Protein AF-A0A8T5GMQ3-F1 (afdb_monomer_lite)

Radius of gyration: 21.71 Å; chains: 1; bounding box: 50×40×67 Å

Structure (mmCIF, N/CA/C/O backbone):
data_AF-A0A8T5GMQ3-F1
#
_entry.id   AF-A0A8T5GMQ3-F1
#
loop_
_atom_site.group_PDB
_atom_site.id
_atom_site.type_symbol
_atom_site.label_atom_id
_atom_site.label_alt_id
_atom_site.label_comp_id
_atom_site.label_asym_id
_atom_site.label_entity_id
_atom_site.label_seq_id
_atom_site.pdbx_PDB_ins_code
_atom_site.Cartn_x
_atom_site.Cartn_y
_atom_site.Cartn_z
_atom_site.occupancy
_atom_site.B_iso_or_equiv
_atom_site.auth_seq_id
_atom_site.auth_comp_id
_atom_site.auth_asym_id
_atom_site.auth_atom_id
_atom_site.pdbx_PDB_model_num
ATOM 1 N N . MET A 1 1 ? 8.649 11.354 -30.670 1.00 53.56 1 MET A N 1
ATOM 2 C CA . MET A 1 1 ? 8.926 10.602 -29.424 1.00 53.56 1 MET A CA 1
ATOM 3 C C . MET A 1 1 ? 7.665 9.964 -28.841 1.00 53.56 1 MET A C 1
ATOM 5 O O . MET A 1 1 ? 7.750 8.834 -28.391 1.00 53.56 1 MET A O 1
ATOM 9 N N . PHE A 1 2 ? 6.495 10.610 -28.928 1.00 58.25 2 PHE A N 1
ATOM 10 C CA . PHE A 1 2 ? 5.200 10.032 -28.534 1.00 58.25 2 PHE A CA 1
ATOM 11 C C . PHE A 1 2 ? 4.345 9.722 -29.776 1.00 58.25 2 PHE A C 1
ATOM 13 O O . PHE A 1 2 ? 3.448 10.482 -30.118 1.00 58.25 2 PHE A O 1
ATOM 20 N N . GLY A 1 3 ? 4.710 8.679 -30.530 1.00 55.62 3 GLY A N 1
ATOM 21 C CA . GLY A 1 3 ? 4.068 8.345 -31.817 1.00 55.62 3 GLY A CA 1
ATOM 22 C C . GLY A 1 3 ? 3.145 7.125 -31.786 1.00 55.62 3 GLY A C 1
ATOM 23 O O . GLY A 1 3 ? 2.394 6.911 -32.730 1.00 55.62 3 GLY A O 1
ATOM 24 N N . GLN A 1 4 ? 3.193 6.324 -30.719 1.00 68.06 4 GLN A N 1
ATOM 25 C CA . GLN A 1 4 ? 2.335 5.155 -30.533 1.00 68.06 4 GLN A CA 1
ATOM 26 C C . GLN A 1 4 ? 1.836 5.123 -29.089 1.00 68.06 4 GLN A C 1
ATOM 28 O O . GLN A 1 4 ? 2.609 5.349 -28.156 1.00 68.06 4 GLN A O 1
ATOM 33 N N . HIS A 1 5 ? 0.535 4.883 -28.915 1.00 64.88 5 HIS A N 1
ATOM 34 C CA . HIS A 1 5 ? -0.052 4.673 -27.599 1.00 64.88 5 HIS A CA 1
ATOM 35 C C . HIS A 1 5 ? 0.488 3.365 -27.021 1.00 64.88 5 HIS A C 1
ATOM 37 O O . HIS A 1 5 ? 0.417 2.320 -27.665 1.00 64.88 5 HIS A O 1
ATOM 43 N N . PHE A 1 6 ? 1.024 3.429 -25.807 1.00 66.56 6 PHE A N 1
ATOM 44 C CA . PHE A 1 6 ? 1.540 2.271 -25.095 1.00 66.56 6 PHE A CA 1
ATOM 45 C C . PHE A 1 6 ? 1.046 2.331 -23.655 1.00 66.56 6 PHE A C 1
ATOM 47 O O . PHE A 1 6 ? 1.389 3.251 -22.912 1.00 66.56 6 PHE A O 1
ATOM 54 N N . TYR A 1 7 ? 0.224 1.358 -23.274 1.00 74.06 7 TYR A N 1
ATOM 55 C CA . TYR A 1 7 ? -0.307 1.218 -21.926 1.00 74.06 7 TYR A CA 1
ATOM 56 C C . TYR A 1 7 ? -0.204 -0.245 -21.504 1.00 74.06 7 TYR A C 1
ATOM 58 O O . TYR A 1 7 ? -1.037 -1.073 -21.854 1.00 74.06 7 TYR A O 1
ATOM 66 N N . ASN A 1 8 ? 0.846 -0.553 -20.745 1.00 77.19 8 ASN A N 1
ATOM 67 C CA . ASN A 1 8 ? 1.118 -1.904 -20.249 1.00 77.19 8 ASN A CA 1
ATOM 68 C C . ASN A 1 8 ? 0.638 -2.134 -18.815 1.00 77.19 8 ASN A C 1
ATOM 70 O O . ASN A 1 8 ? 0.989 -3.139 -18.199 1.00 77.19 8 ASN A O 1
ATOM 74 N N . GLU A 1 9 ? -0.107 -1.182 -18.248 1.00 83.62 9 GLU A N 1
ATOM 75 C CA . GLU A 1 9 ? -0.588 -1.251 -16.866 1.00 83.62 9 GLU A CA 1
ATOM 76 C C . GLU A 1 9 ? 0.519 -1.423 -15.812 1.00 83.62 9 GLU A C 1
ATOM 78 O O . GLU A 1 9 ? 0.214 -1.756 -14.673 1.00 83.62 9 GLU A O 1
ATOM 83 N N . SER A 1 10 ? 1.795 -1.170 -16.130 1.00 84.38 10 SER A N 1
ATOM 84 C CA . SER A 1 10 ? 2.917 -1.449 -15.223 1.00 84.38 10 SER A CA 1
ATOM 85 C C . SER A 1 10 ? 2.744 -0.759 -13.868 1.00 84.38 10 SER A C 1
ATOM 87 O O . SER A 1 10 ? 2.819 -1.411 -12.831 1.00 84.38 10 SER A O 1
ATOM 89 N N . THR A 1 11 ? 2.406 0.534 -13.864 1.00 87.50 11 THR A N 1
ATOM 90 C CA . THR A 1 11 ? 2.130 1.290 -12.632 1.00 87.50 11 THR A CA 1
ATOM 91 C C . THR A 1 11 ? 0.920 0.733 -11.880 1.00 87.50 11 THR A C 1
ATOM 93 O O . THR A 1 11 ? 0.969 0.585 -10.664 1.00 87.50 11 THR A O 1
ATOM 96 N N . ARG A 1 12 ? -0.149 0.347 -12.593 1.00 89.44 12 ARG A N 1
ATOM 97 C CA . ARG A 1 12 ? -1.345 -0.275 -11.997 1.00 89.44 12 ARG A CA 1
ATOM 98 C C . ARG A 1 12 ? -1.006 -1.619 -11.344 1.00 89.44 12 ARG A C 1
ATOM 100 O O . ARG A 1 12 ? -1.495 -1.897 -10.254 1.00 89.44 12 ARG A O 1
ATOM 107 N N . ARG A 1 13 ? -0.152 -2.430 -11.974 1.00 90.62 13 ARG A N 1
ATOM 108 C CA . ARG A 1 13 ? 0.334 -3.702 -11.420 1.00 90.62 13 ARG A CA 1
ATOM 109 C C . ARG A 1 13 ? 1.161 -3.469 -10.158 1.00 90.62 13 ARG A C 1
ATOM 111 O O . ARG A 1 13 ? 0.921 -4.157 -9.177 1.00 90.62 13 ARG A O 1
ATOM 118 N N . TYR A 1 14 ? 2.045 -2.468 -10.127 1.00 91.06 14 TYR A N 1
ATOM 119 C CA . TYR A 1 14 ? 2.782 -2.116 -8.903 1.00 91.06 14 TYR A CA 1
ATOM 120 C C . TYR A 1 14 ? 1.862 -1.664 -7.764 1.00 91.06 14 TYR A C 1
ATOM 122 O O . TYR A 1 14 ? 2.039 -2.107 -6.633 1.00 91.06 14 TYR A O 1
ATOM 130 N N . VAL A 1 15 ? 0.845 -0.845 -8.057 1.00 92.88 15 VAL A N 1
ATOM 131 C CA . VAL A 1 15 ? -0.186 -0.460 -7.075 1.00 92.88 15 VAL A CA 1
ATOM 132 C C . VAL A 1 15 ? -0.917 -1.693 -6.536 1.00 92.88 15 VAL A C 1
ATOM 134 O O . VAL A 1 15 ? -1.127 -1.801 -5.331 1.00 92.88 15 VAL A O 1
ATOM 137 N N . ALA A 1 16 ? -1.278 -2.636 -7.411 1.00 92.31 16 ALA A N 1
ATOM 138 C CA . ALA A 1 16 ? -1.932 -3.876 -7.007 1.00 92.31 16 ALA A CA 1
ATOM 139 C C . ALA A 1 16 ? -1.019 -4.746 -6.131 1.00 92.31 16 ALA A C 1
ATOM 141 O O . ALA A 1 16 ? -1.453 -5.183 -5.072 1.00 92.31 16 ALA A O 1
ATOM 142 N N . VAL A 1 17 ? 0.247 -4.933 -6.521 1.00 92.56 17 VAL A N 1
ATOM 143 C CA . VAL A 1 17 ? 1.245 -5.678 -5.736 1.00 92.56 17 VAL A CA 1
ATOM 144 C C . VAL A 1 17 ? 1.396 -5.069 -4.349 1.00 92.56 17 VAL A C 1
ATOM 146 O O . VAL A 1 17 ? 1.285 -5.784 -3.357 1.00 92.56 17 VAL A O 1
ATOM 149 N N . PHE A 1 18 ? 1.593 -3.752 -4.263 1.00 93.44 18 PHE A N 1
ATOM 150 C CA . PHE A 1 18 ? 1.704 -3.076 -2.975 1.00 93.44 18 PHE A CA 1
ATOM 151 C C . PHE A 1 18 ? 0.451 -3.313 -2.126 1.00 93.44 18 PHE A C 1
ATOM 153 O O . PHE A 1 18 ? 0.562 -3.732 -0.981 1.00 93.44 18 PHE A O 1
ATOM 160 N N . GLY A 1 19 ? -0.744 -3.146 -2.703 1.00 92.81 19 GLY A N 1
ATOM 161 C CA . GLY A 1 19 ? -2.004 -3.425 -2.013 1.00 92.81 19 GLY A CA 1
ATOM 162 C C . GLY A 1 19 ? -2.117 -4.868 -1.509 1.00 92.81 19 GLY A C 1
ATOM 163 O O . GLY A 1 19 ? -2.570 -5.080 -0.389 1.00 92.81 19 GLY A O 1
ATOM 164 N N . THR A 1 20 ? -1.663 -5.853 -2.292 1.00 92.06 20 THR A N 1
ATOM 165 C CA . THR A 1 20 ? -1.684 -7.268 -1.886 1.00 92.06 20 THR A CA 1
ATOM 166 C C . THR A 1 20 ? -0.730 -7.587 -0.738 1.00 92.06 20 THR A C 1
ATOM 168 O O . THR A 1 20 ? -1.039 -8.474 0.048 1.00 92.06 20 THR A O 1
ATOM 171 N N . LEU A 1 21 ? 0.384 -6.858 -0.590 1.00 91.25 21 LEU A N 1
ATOM 172 C CA . LEU A 1 21 ? 1.325 -7.075 0.519 1.00 91.25 21 LEU A CA 1
ATOM 173 C C . LEU A 1 21 ? 0.733 -6.720 1.882 1.00 91.25 21 LEU A C 1
ATOM 175 O O . LEU A 1 21 ? 1.115 -7.311 2.886 1.00 91.25 21 LEU A O 1
ATOM 179 N N . PHE A 1 22 ? -0.196 -5.768 1.909 1.00 92.25 22 PHE A N 1
ATOM 180 C CA . PHE A 1 22 ? -0.885 -5.330 3.123 1.00 92.25 22 PHE A CA 1
ATOM 181 C C . PHE A 1 22 ? -2.344 -5.801 3.155 1.00 92.25 22 PHE A C 1
ATOM 183 O O . PHE A 1 22 ? -3.152 -5.273 3.921 1.00 92.25 22 PHE A O 1
ATOM 190 N N . ASN A 1 23 ? -2.702 -6.767 2.304 1.00 89.00 23 ASN A N 1
ATOM 191 C CA . ASN A 1 23 ? -4.014 -7.392 2.347 1.00 89.00 23 ASN A CA 1
ATOM 192 C C . ASN A 1 23 ? -4.106 -8.380 3.523 1.00 89.00 23 ASN A C 1
ATOM 194 O O . ASN A 1 23 ? -3.095 -8.824 4.059 1.00 89.00 23 ASN A O 1
ATOM 198 N N . ASP A 1 24 ? -5.333 -8.721 3.918 1.00 89.62 24 ASP A N 1
ATOM 199 C CA . ASP A 1 24 ? -5.639 -9.757 4.917 1.00 89.62 24 ASP A CA 1
ATOM 200 C C . ASP A 1 24 ? -5.129 -9.495 6.345 1.00 89.62 24 ASP A C 1
ATOM 202 O O . ASP A 1 24 ? -5.157 -10.387 7.193 1.00 89.62 24 ASP A O 1
ATOM 206 N N . ILE A 1 25 ? -4.758 -8.252 6.663 1.00 92.69 25 ILE A N 1
ATOM 207 C CA . ILE A 1 25 ? -4.489 -7.841 8.044 1.00 92.69 25 ILE A CA 1
ATOM 208 C C . ILE A 1 25 ? -5.800 -7.857 8.837 1.00 92.69 25 ILE A C 1
ATOM 210 O O . ILE A 1 25 ? -6.796 -7.244 8.442 1.00 92.69 25 ILE A O 1
ATOM 214 N N . GLN A 1 26 ? -5.796 -8.539 9.982 1.00 92.81 26 GLN A N 1
ATOM 215 C CA . GLN A 1 26 ? -6.959 -8.679 10.859 1.00 92.81 26 GLN A CA 1
ATOM 216 C C . GLN A 1 26 ? -6.657 -8.125 12.250 1.00 92.81 26 GLN A C 1
ATOM 218 O O . GLN A 1 26 ? -5.540 -8.219 12.755 1.00 92.81 26 GLN A O 1
ATOM 223 N N . VAL A 1 27 ? -7.675 -7.552 12.887 1.00 92.31 27 VAL A N 1
ATOM 224 C CA . VAL A 1 27 ? -7.607 -7.062 14.264 1.00 92.31 27 VAL A CA 1
ATOM 225 C C . VAL A 1 27 ? -8.653 -7.796 15.094 1.00 92.31 27 VAL A C 1
ATOM 227 O O . VAL A 1 27 ? -9.850 -7.730 14.806 1.00 92.31 27 VAL A O 1
ATOM 230 N N . GLY A 1 28 ? -8.178 -8.510 16.115 1.00 90.69 28 GLY A N 1
ATOM 231 C CA . GLY A 1 28 ? -9.000 -9.143 17.142 1.00 90.69 28 GLY A CA 1
ATOM 232 C C . GLY A 1 28 ? -9.151 -8.235 18.364 1.00 90.69 28 GLY A C 1
ATOM 233 O O . GLY A 1 28 ? -8.177 -7.633 18.832 1.00 90.69 28 GLY A O 1
ATOM 234 N N . ARG A 1 29 ? -10.368 -8.138 18.894 1.00 87.06 29 ARG A N 1
ATOM 235 C CA . ARG A 1 29 ? -10.685 -7.491 20.170 1.00 87.06 29 ARG A CA 1
ATOM 236 C C . ARG A 1 29 ? -11.116 -8.555 21.165 1.00 87.06 29 ARG A C 1
ATOM 238 O O . ARG A 1 29 ? -12.047 -9.311 20.886 1.00 87.06 29 ARG A O 1
ATOM 245 N N . SER A 1 30 ? -10.452 -8.573 22.312 1.00 88.19 30 SER A N 1
ATOM 246 C CA . SER A 1 30 ? -10.737 -9.504 23.400 1.00 88.19 30 SER A CA 1
ATOM 247 C C . SER A 1 30 ? -11.345 -8.775 24.592 1.00 88.19 30 SER A C 1
ATOM 249 O O . SER A 1 30 ? -11.152 -7.569 24.750 1.00 88.19 30 SER A O 1
ATOM 251 N N . ASP A 1 31 ? -12.095 -9.500 25.415 1.00 84.38 31 ASP A N 1
ATOM 252 C CA . ASP A 1 31 ? -12.549 -9.002 26.711 1.00 84.38 31 ASP A CA 1
ATOM 253 C C . ASP A 1 31 ? -11.420 -9.021 27.757 1.00 84.38 31 ASP A C 1
ATOM 255 O O . ASP A 1 31 ? -10.309 -9.502 27.518 1.00 84.38 31 ASP A O 1
ATOM 259 N N . ASN A 1 32 ? -11.720 -8.528 28.961 1.00 82.44 32 ASN A N 1
ATOM 260 C CA . ASN A 1 32 ? -10.785 -8.559 30.089 1.00 82.44 32 ASN A CA 1
ATOM 261 C C . ASN A 1 32 ? -10.445 -9.984 30.572 1.00 82.44 32 ASN A C 1
ATOM 263 O O . ASN A 1 32 ? -9.516 -10.143 31.361 1.00 82.44 32 ASN A O 1
ATOM 267 N N . ALA A 1 33 ? -11.187 -11.007 30.135 1.00 84.44 33 ALA A N 1
ATOM 268 C CA . ALA A 1 33 ? -10.913 -12.415 30.415 1.00 84.44 33 ALA A CA 1
ATOM 269 C C . ALA A 1 33 ? -10.064 -13.081 29.310 1.00 84.44 33 ALA A C 1
ATOM 271 O O . ALA A 1 33 ? -9.750 -14.267 29.411 1.00 84.44 33 ALA A O 1
ATOM 272 N N . GLY A 1 34 ? -9.663 -12.330 28.276 1.00 79.88 34 GLY A N 1
ATOM 273 C CA . GLY A 1 34 ? -8.843 -12.807 27.163 1.00 79.88 34 GLY A CA 1
ATOM 274 C C . GLY A 1 34 ? -9.622 -13.539 26.066 1.00 79.88 34 GLY A C 1
ATOM 275 O O . GLY A 1 34 ? -9.003 -14.075 25.147 1.00 79.88 34 GLY A O 1
ATOM 276 N N . VAL A 1 35 ? -10.956 -13.555 26.119 1.00 88.25 35 VAL A N 1
ATOM 277 C CA . VAL A 1 35 ? -11.808 -14.193 25.109 1.00 88.25 35 VAL A CA 1
ATOM 278 C C . VAL A 1 35 ? -12.019 -13.237 23.938 1.00 88.25 35 VAL A C 1
ATOM 280 O O . VAL A 1 35 ? -12.415 -12.089 24.128 1.00 88.25 35 VAL A O 1
ATOM 283 N N . GLU A 1 36 ? -11.757 -13.698 22.713 1.00 85.12 36 GLU A N 1
ATOM 284 C CA . GLU A 1 36 ? -11.940 -12.903 21.494 1.00 85.12 36 GLU A CA 1
ATOM 285 C C . GLU A 1 36 ? -13.437 -12.667 21.221 1.00 85.12 36 GLU A C 1
ATOM 287 O O . GLU A 1 36 ? -14.183 -13.598 20.924 1.00 85.12 36 GLU A O 1
ATOM 292 N N . ILE A 1 37 ? -13.879 -11.411 21.318 1.00 85.31 37 ILE A N 1
ATOM 293 C CA . ILE A 1 37 ? -15.275 -11.004 21.095 1.00 85.31 37 ILE A CA 1
ATOM 294 C C . ILE A 1 37 ? -15.517 -10.689 19.619 1.00 85.31 37 ILE A C 1
ATOM 296 O O . ILE A 1 37 ? -16.600 -10.925 19.083 1.00 85.31 37 ILE A O 1
ATOM 300 N N . GLN A 1 38 ? -14.526 -10.091 18.958 1.00 85.19 38 GLN A N 1
ATOM 301 C CA . GLN A 1 38 ? -14.695 -9.566 17.612 1.00 85.19 38 GLN A CA 1
ATOM 302 C C . GLN A 1 38 ? -13.397 -9.657 16.825 1.00 85.19 38 GLN A C 1
ATOM 304 O O . GLN A 1 38 ? -12.373 -9.134 17.253 1.00 85.19 38 GLN A O 1
ATOM 309 N N . ARG A 1 39 ? -13.482 -10.218 15.620 1.00 90.19 39 ARG A N 1
ATOM 310 C CA . ARG A 1 39 ? -12.421 -10.176 14.619 1.00 90.19 39 ARG A CA 1
ATOM 311 C C . ARG A 1 39 ? -12.880 -9.363 13.424 1.00 90.19 39 ARG A C 1
ATOM 313 O O . ARG A 1 39 ? -13.987 -9.570 12.929 1.00 90.19 39 ARG A O 1
ATOM 320 N N . MET A 1 40 ? -12.043 -8.449 12.955 1.00 90.50 40 MET A N 1
ATOM 321 C CA . MET A 1 40 ? -12.333 -7.653 11.765 1.00 90.50 40 MET A CA 1
ATOM 322 C C . MET A 1 40 ? -11.129 -7.583 10.835 1.00 90.50 40 MET A C 1
ATOM 324 O O . MET A 1 40 ? -10.008 -7.349 11.2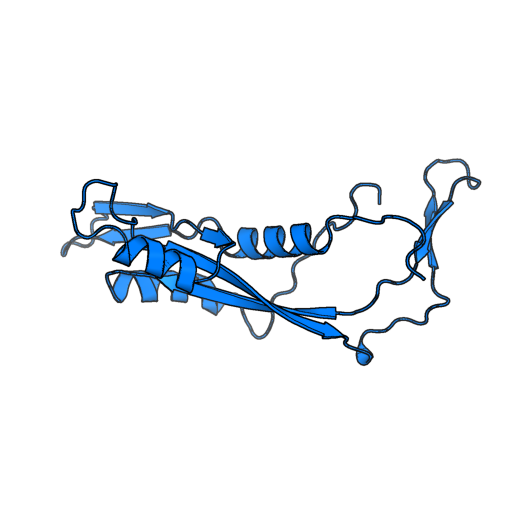80 1.00 90.50 40 MET A O 1
ATOM 328 N N . THR A 1 41 ? -11.369 -7.761 9.537 1.00 92.62 41 THR A N 1
ATOM 329 C CA . THR A 1 41 ? -10.363 -7.521 8.498 1.00 92.62 41 THR A CA 1
ATOM 330 C C . THR A 1 41 ? -10.256 -6.026 8.240 1.00 92.62 41 THR A C 1
ATOM 332 O O . THR A 1 41 ? -11.270 -5.346 8.075 1.00 92.62 41 THR A O 1
ATOM 335 N N . VAL A 1 42 ? -9.031 -5.513 8.200 1.00 93.38 42 VAL A N 1
ATOM 336 C CA . VAL A 1 42 ? -8.753 -4.099 7.964 1.00 93.38 42 VAL A CA 1
ATOM 337 C C . VAL A 1 42 ? -8.827 -3.823 6.459 1.00 93.38 42 VAL A C 1
ATOM 339 O O . VAL A 1 42 ? -7.978 -4.307 5.712 1.00 93.38 42 VAL A O 1
ATOM 342 N N . PRO A 1 43 ? -9.809 -3.045 5.971 1.00 92.62 43 PRO A N 1
ATOM 343 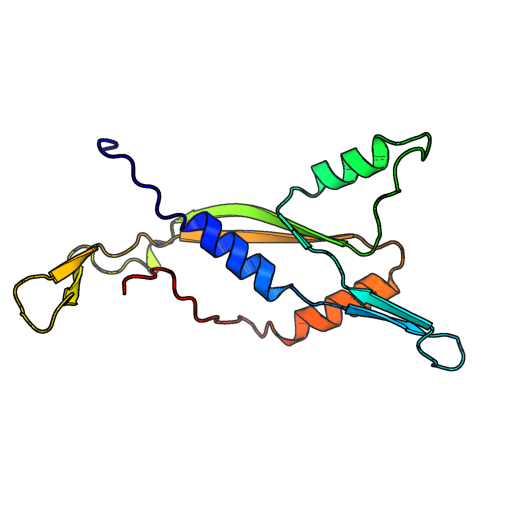C CA . PRO A 1 43 ? -9.892 -2.723 4.554 1.00 92.62 43 PRO A CA 1
ATOM 344 C C . PRO A 1 43 ? -8.732 -1.814 4.138 1.00 92.62 43 PRO A C 1
ATOM 346 O O . PRO A 1 43 ? -8.422 -0.842 4.834 1.00 92.62 43 PRO A O 1
ATOM 349 N N . ILE A 1 44 ? -8.157 -2.076 2.964 1.00 92.62 44 ILE A N 1
ATOM 350 C CA . ILE A 1 44 ? -7.120 -1.252 2.336 1.00 92.62 44 ILE A CA 1
ATOM 351 C C . ILE A 1 44 ? -7.600 -0.713 0.984 1.00 92.62 44 ILE A C 1
ATOM 353 O O . ILE A 1 44 ? -8.213 -1.435 0.204 1.00 92.62 44 ILE A O 1
ATOM 357 N N . ASN A 1 45 ? -7.354 0.570 0.702 1.00 91.88 45 ASN A N 1
ATOM 358 C CA . ASN A 1 45 ? -7.747 1.200 -0.563 1.00 91.88 45 ASN A CA 1
ATOM 359 C C . ASN A 1 45 ? -6.643 2.097 -1.131 1.00 91.88 45 ASN A C 1
ATOM 361 O O . ASN A 1 45 ? -5.955 2.785 -0.381 1.00 91.88 45 ASN A O 1
ATOM 365 N N . TYR A 1 46 ? -6.548 2.166 -2.460 1.00 93.81 46 TYR A N 1
ATOM 366 C CA . TYR A 1 46 ? -5.707 3.155 -3.133 1.00 93.81 46 TYR A CA 1
ATOM 367 C C . TYR A 1 46 ? -6.420 4.514 -3.175 1.00 93.81 46 TYR A C 1
ATOM 369 O O . TYR A 1 46 ? -7.362 4.708 -3.951 1.00 93.81 46 TYR A O 1
ATOM 377 N N . ALA A 1 47 ? -6.025 5.435 -2.299 1.00 91.25 47 ALA A N 1
ATOM 378 C CA . ALA A 1 47 ? -6.574 6.785 -2.224 1.00 91.25 47 ALA A CA 1
ATOM 379 C C . ALA A 1 47 ? -5.702 7.694 -1.344 1.00 91.25 47 ALA A C 1
ATOM 381 O O . ALA A 1 47 ? -5.173 7.216 -0.338 1.00 91.25 47 ALA A O 1
ATOM 382 N N . PRO A 1 48 ? -5.658 9.008 -1.637 1.00 90.12 48 PRO A N 1
ATOM 383 C CA . PRO A 1 48 ? -5.066 9.979 -0.730 1.00 90.12 48 PRO A CA 1
ATOM 384 C C . PRO A 1 48 ? -5.795 10.000 0.608 1.00 90.12 48 PRO A C 1
ATOM 386 O O . PRO A 1 48 ? -7.034 9.985 0.657 1.00 90.12 48 PRO A O 1
ATOM 389 N N . MET A 1 49 ? -5.034 10.129 1.695 1.00 84.44 49 MET A N 1
ATOM 390 C CA . MET A 1 49 ? -5.593 10.219 3.048 1.00 84.44 49 MET A CA 1
ATOM 391 C C . MET A 1 49 ? -6.559 11.408 3.177 1.00 84.44 49 MET A C 1
ATOM 393 O O . MET A 1 49 ? -7.640 11.267 3.746 1.00 84.44 49 MET A O 1
ATOM 397 N N . GLN A 1 50 ? -6.249 12.545 2.547 1.00 85.44 50 GLN A N 1
ATOM 398 C CA . GLN A 1 50 ? -7.108 13.739 2.534 1.00 85.44 50 GLN A CA 1
ATOM 399 C C . GLN A 1 50 ? -8.522 13.455 2.003 1.00 85.44 50 GLN A C 1
ATOM 401 O O . GLN A 1 50 ? -9.505 13.966 2.534 1.00 85.44 50 GLN A O 1
ATOM 406 N N . LYS A 1 51 ? -8.657 12.584 0.996 1.00 84.44 51 LYS A N 1
ATOM 407 C CA . LYS A 1 51 ? -9.965 12.202 0.441 1.00 84.44 51 LYS A CA 1
ATOM 408 C C . LYS A 1 51 ? -10.771 11.335 1.408 1.00 84.44 51 LYS A C 1
ATOM 410 O O . LYS A 1 51 ? -11.999 11.346 1.354 1.00 84.44 51 LYS A O 1
ATOM 415 N N . LEU A 1 52 ? -10.104 10.572 2.272 1.00 77.25 52 LEU A N 1
ATOM 416 C CA . LEU A 1 52 ? -10.762 9.822 3.342 1.00 77.25 52 LEU A CA 1
ATOM 417 C C . LEU A 1 52 ? -11.203 10.742 4.480 1.00 77.25 52 LEU A C 1
ATOM 419 O O . LEU A 1 52 ? -12.327 10.584 4.947 1.00 77.25 52 LEU A O 1
ATOM 423 N N . LEU A 1 53 ? -10.382 11.724 4.861 1.00 80.31 53 LEU A N 1
ATOM 424 C CA . LEU A 1 53 ? -10.749 12.726 5.870 1.00 80.31 53 LEU A CA 1
ATOM 425 C C . LEU A 1 53 ? -11.934 13.572 5.406 1.00 80.31 53 LEU A C 1
ATOM 427 O O . LEU A 1 53 ? -12.912 13.689 6.131 1.00 80.31 53 LEU A O 1
ATOM 431 N N . ALA A 1 54 ? -11.922 14.050 4.161 1.00 83.44 54 ALA A N 1
ATOM 432 C CA . ALA A 1 54 ? -13.035 14.823 3.611 1.00 83.44 54 ALA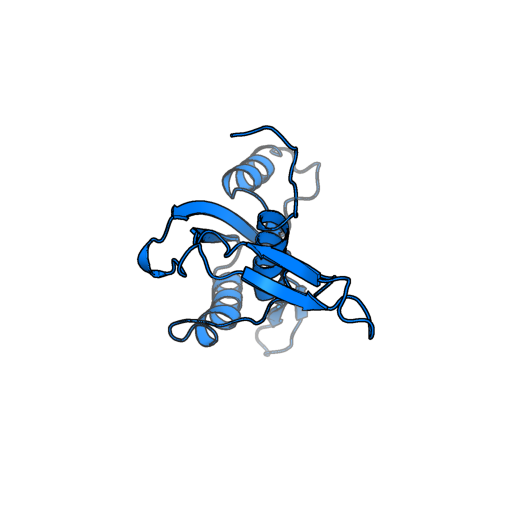 A CA 1
ATOM 433 C C . ALA A 1 54 ? -14.364 14.040 3.611 1.00 83.44 54 ALA A C 1
ATOM 435 O O . ALA A 1 54 ? -15.436 14.621 3.753 1.00 83.44 54 ALA A O 1
ATOM 436 N N . ARG A 1 55 ? -14.316 12.706 3.474 1.00 77.00 55 ARG A N 1
ATOM 437 C CA . ARG A 1 55 ? -15.506 11.848 3.607 1.00 77.00 55 ARG A CA 1
ATOM 438 C C . ARG A 1 55 ? -15.964 11.686 5.054 1.00 77.00 55 ARG A C 1
ATOM 440 O O . ARG A 1 55 ? -17.144 11.434 5.259 1.00 77.00 55 ARG A O 1
ATOM 447 N N . LEU A 1 56 ? -15.049 11.779 6.018 1.00 73.69 56 LEU A N 1
ATOM 448 C CA . LEU A 1 56 ? -15.368 11.743 7.444 1.00 73.69 56 LEU A CA 1
ATOM 449 C C . LEU A 1 56 ? -16.009 13.060 7.892 1.00 73.69 56 LEU A C 1
ATOM 451 O O . LEU A 1 56 ? -16.998 13.044 8.609 1.00 73.69 56 LEU A O 1
ATOM 455 N N . GLU A 1 57 ? -15.456 14.185 7.443 1.00 76.94 57 GLU A N 1
ATOM 456 C CA . GLU A 1 57 ? -15.914 15.534 7.796 1.00 76.94 57 GLU A CA 1
ATOM 457 C C . GLU A 1 57 ? -17.191 15.946 7.051 1.00 76.94 57 GLU A C 1
ATOM 459 O O . GLU A 1 57 ? -17.996 16.715 7.569 1.00 76.94 57 GLU A O 1
ATOM 464 N N . GLY A 1 58 ? -17.398 15.430 5.836 1.00 70.38 58 GLY A N 1
ATOM 465 C CA . GLY A 1 58 ? -18.531 15.777 4.977 1.00 70.38 58 GLY A CA 1
ATOM 466 C C . GLY A 1 58 ? -19.886 15.189 5.387 1.00 70.38 58 GLY A C 1
ATOM 467 O O . GLY A 1 58 ? -20.864 15.430 4.679 1.00 70.38 58 GLY A O 1
ATOM 468 N N . ASP A 1 59 ? -19.964 14.424 6.481 1.00 67.06 59 ASP A N 1
ATOM 469 C CA . ASP A 1 59 ? -21.223 13.892 7.020 1.00 67.06 59 ASP A CA 1
ATOM 470 C C . ASP A 1 59 ? -21.456 14.312 8.487 1.00 67.06 59 ASP A C 1
ATOM 472 O O . ASP A 1 59 ? -21.278 13.514 9.410 1.00 67.06 59 ASP A O 1
ATOM 476 N N . PRO A 1 60 ? -21.855 15.576 8.726 1.00 61.62 60 PRO A N 1
ATOM 477 C CA . PRO A 1 60 ? -22.157 16.076 10.067 1.00 61.62 60 PRO A CA 1
ATOM 478 C C . PRO A 1 60 ? -23.470 15.522 10.650 1.00 61.62 60 PRO A C 1
ATOM 480 O O . PRO A 1 60 ? -23.660 15.598 11.862 1.00 61.62 60 PRO A O 1
ATOM 483 N N . ASN A 1 61 ? -24.363 14.968 9.817 1.00 67.12 61 ASN A N 1
ATOM 484 C CA . ASN A 1 61 ? -25.689 14.487 10.226 1.00 67.12 61 ASN A CA 1
ATOM 485 C C . ASN A 1 61 ? -25.749 12.965 10.463 1.00 67.12 61 ASN A C 1
ATOM 487 O O . ASN A 1 61 ? -26.776 12.484 10.932 1.00 67.12 61 ASN A O 1
ATOM 491 N N . LEU A 1 62 ? -24.663 12.219 10.199 1.00 61.22 62 LEU A N 1
ATOM 492 C CA . LEU A 1 62 ? -24.548 10.760 10.398 1.00 61.22 62 LEU A CA 1
ATOM 493 C C . LEU A 1 62 ? -25.557 9.921 9.581 1.00 61.22 62 LEU A C 1
ATOM 495 O O . LEU A 1 62 ? -25.799 8.758 9.906 1.00 61.22 62 LEU A O 1
ATOM 499 N N . ASP A 1 63 ? -26.132 10.484 8.514 1.00 61.16 63 ASP A N 1
ATOM 500 C CA . ASP A 1 63 ? -27.163 9.819 7.701 1.00 61.16 63 ASP A CA 1
ATOM 501 C C . ASP A 1 63 ? -26.580 8.752 6.755 1.00 61.16 63 ASP A C 1
ATOM 503 O O . ASP A 1 63 ? -27.304 7.886 6.255 1.00 61.16 63 ASP A O 1
ATOM 507 N N . LYS A 1 64 ? -25.267 8.780 6.490 1.00 58.12 64 LYS A N 1
ATOM 508 C CA . LYS A 1 64 ? -24.560 7.716 5.763 1.00 58.12 64 LYS A CA 1
ATOM 509 C C . LYS A 1 64 ? -23.771 6.874 6.762 1.00 58.12 64 LYS A C 1
ATOM 511 O O . LYS A 1 64 ? -23.335 7.390 7.789 1.00 58.12 64 LYS A O 1
ATOM 516 N N . PRO A 1 65 ? -23.551 5.571 6.491 1.00 55.41 65 PRO A N 1
ATOM 517 C CA . PRO A 1 65 ? -22.759 4.743 7.386 1.00 55.41 65 PRO A CA 1
ATOM 518 C C . PRO A 1 65 ? -21.392 5.397 7.594 1.00 55.41 65 PRO A C 1
ATOM 520 O O . PRO A 1 65 ? -20.596 5.516 6.656 1.00 55.41 65 PRO A O 1
ATOM 523 N N . ALA A 1 66 ? -21.166 5.841 8.832 1.00 63.69 66 ALA A N 1
ATOM 524 C CA . ALA A 1 66 ? -19.914 6.406 9.297 1.00 63.69 66 ALA A CA 1
ATOM 525 C C . ALA A 1 66 ? -18.758 5.511 8.837 1.00 63.69 66 ALA A C 1
ATOM 527 O O . ALA A 1 66 ? -18.858 4.281 8.861 1.00 63.69 66 ALA A O 1
ATOM 528 N N . ILE A 1 67 ? -17.663 6.119 8.377 1.00 71.50 67 ILE A N 1
ATOM 529 C CA . ILE A 1 67 ? -16.483 5.375 7.928 1.00 71.50 67 ILE A CA 1
ATOM 530 C C . ILE A 1 67 ? -16.096 4.343 8.994 1.00 71.50 67 ILE A C 1
ATOM 532 O O . ILE A 1 67 ? -15.857 4.679 10.152 1.00 71.50 67 ILE A O 1
ATOM 536 N N . THR A 1 68 ? -16.026 3.074 8.592 1.00 78.38 68 THR A N 1
ATOM 537 C CA . THR A 1 68 ? -15.656 1.976 9.486 1.00 78.38 68 THR A CA 1
ATOM 538 C C . THR A 1 68 ? -14.149 1.999 9.739 1.00 78.38 68 THR A C 1
ATOM 540 O O . THR A 1 68 ? -13.358 1.896 8.795 1.00 78.38 68 THR A O 1
ATOM 543 N N . LEU A 1 69 ? -13.766 2.119 11.010 1.00 86.56 69 LEU A N 1
ATOM 544 C CA . LEU A 1 69 ? -12.385 2.039 11.488 1.00 86.56 69 LEU A CA 1
ATOM 545 C C . LEU A 1 69 ? -12.167 0.702 12.215 1.00 86.56 69 LEU A C 1
ATOM 547 O O . LEU A 1 69 ? -13.090 0.253 12.901 1.00 86.56 69 LEU A O 1
ATOM 551 N N . PRO A 1 70 ? -10.972 0.092 12.133 1.00 91.31 70 PRO A N 1
ATOM 552 C CA . PRO A 1 70 ? -9.745 0.583 11.496 1.00 91.31 70 PRO A CA 1
ATOM 553 C C . PRO A 1 70 ? -9.745 0.446 9.962 1.00 91.31 70 PRO A C 1
ATOM 555 O O . PRO A 1 70 ? -10.446 -0.392 9.405 1.00 91.31 70 PRO A O 1
ATOM 558 N N . ARG A 1 71 ? -8.952 1.273 9.270 1.00 90.88 71 ARG A N 1
ATOM 559 C CA . ARG A 1 71 ? -8.784 1.251 7.806 1.00 90.88 71 ARG A CA 1
ATOM 560 C C . ARG A 1 71 ? -7.369 1.644 7.407 1.00 90.88 71 ARG A C 1
ATOM 562 O O . ARG A 1 71 ? -6.765 2.509 8.033 1.00 90.88 71 ARG A O 1
ATOM 569 N N . MET A 1 72 ? -6.896 1.082 6.301 1.00 94.25 72 MET A N 1
ATOM 570 C CA . MET A 1 72 ? -5.665 1.496 5.641 1.00 94.25 72 MET A CA 1
ATOM 571 C C . MET A 1 72 ? -5.943 2.160 4.293 1.00 94.25 72 MET A C 1
ATOM 573 O O . MET A 1 72 ? -6.926 1.875 3.601 1.00 94.25 72 MET A O 1
ATOM 577 N N . SER A 1 73 ? -5.053 3.058 3.904 1.00 94.12 73 SER A N 1
ATOM 578 C CA . SER A 1 73 ? -5.045 3.655 2.576 1.00 94.12 73 SER A CA 1
ATOM 579 C C . SER A 1 73 ? -3.631 3.894 2.118 1.00 94.12 73 SER A C 1
ATOM 581 O O . SER A 1 73 ? -2.773 4.177 2.945 1.00 94.12 73 SER A O 1
ATOM 583 N N . PHE A 1 74 ? -3.388 3.788 0.824 1.00 95.81 74 PHE A N 1
ATOM 584 C CA . PHE A 1 74 ? -2.067 4.048 0.284 1.00 95.81 74 PHE A CA 1
ATOM 585 C C . PHE A 1 74 ? -2.137 4.820 -1.021 1.00 95.81 74 PHE A C 1
ATOM 587 O O . PHE A 1 74 ? -3.126 4.752 -1.755 1.00 95.81 74 PHE A O 1
ATOM 594 N N . GLU A 1 75 ? -1.070 5.553 -1.302 1.00 94.62 75 GLU A N 1
ATOM 595 C CA . GLU A 1 75 ? -0.920 6.330 -2.523 1.00 94.62 75 GLU A CA 1
ATOM 596 C C . GLU A 1 75 ? 0.538 6.381 -2.977 1.00 94.62 75 GLU A C 1
ATOM 598 O O . GLU A 1 75 ? 1.453 6.081 -2.209 1.00 94.62 75 GLU A O 1
ATOM 603 N N . ILE A 1 76 ? 0.740 6.739 -4.246 1.00 94.75 76 ILE A N 1
ATOM 604 C CA . ILE A 1 76 ? 2.075 7.009 -4.784 1.00 94.75 76 ILE A CA 1
ATOM 605 C C . ILE A 1 76 ? 2.418 8.456 -4.441 1.00 94.75 76 ILE A C 1
ATOM 607 O O . ILE A 1 76 ? 1.678 9.361 -4.818 1.00 94.75 76 ILE A O 1
ATOM 611 N N . MET A 1 77 ? 3.551 8.660 -3.778 1.00 93.88 77 MET A N 1
ATOM 612 C CA . MET A 1 77 ? 4.090 9.980 -3.449 1.00 93.88 77 MET A CA 1
ATOM 613 C C . MET A 1 77 ? 5.008 10.520 -4.541 1.00 93.88 77 MET A C 1
ATOM 615 O O . MET A 1 77 ? 5.051 11.725 -4.778 1.00 93.88 77 MET A O 1
ATOM 619 N N . GLY A 1 78 ? 5.740 9.635 -5.218 1.00 93.31 78 GLY A N 1
ATOM 620 C CA . GLY A 1 78 ? 6.742 10.035 -6.195 1.00 93.31 78 GLY A CA 1
ATOM 621 C C . GLY A 1 78 ? 7.230 8.883 -7.059 1.00 93.31 78 GLY A C 1
ATOM 622 O O . GLY A 1 78 ? 7.048 7.707 -6.742 1.00 93.31 78 GLY A O 1
ATOM 623 N N . MET A 1 79 ? 7.839 9.245 -8.186 1.00 93.62 79 MET A N 1
ATOM 624 C CA . MET A 1 79 ? 8.521 8.319 -9.084 1.00 93.62 79 MET A CA 1
ATOM 625 C C . MET A 1 79 ? 9.833 8.957 -9.530 1.00 93.62 79 MET A C 1
ATOM 627 O O . MET A 1 79 ? 9.827 9.927 -10.290 1.00 93.62 79 MET A O 1
ATOM 631 N N . ASN A 1 80 ? 10.951 8.404 -9.072 1.00 93.69 80 ASN A N 1
ATOM 632 C CA . ASN A 1 80 ? 12.281 8.960 -9.289 1.00 93.69 80 ASN A CA 1
ATOM 633 C C . ASN A 1 80 ? 13.105 8.035 -10.186 1.00 93.69 80 ASN A C 1
ATOM 635 O O . ASN A 1 80 ? 13.182 6.831 -9.956 1.00 93.69 80 ASN A O 1
ATOM 639 N N . TYR A 1 81 ? 13.716 8.582 -11.238 1.00 91.75 81 TYR A N 1
ATOM 640 C CA . TYR A 1 81 ? 14.571 7.791 -12.124 1.00 91.75 81 TYR A CA 1
ATOM 641 C C . TYR A 1 81 ? 15.881 7.428 -11.418 1.00 91.75 81 TYR A C 1
ATOM 643 O O . TYR A 1 81 ? 16.581 8.317 -10.932 1.00 91.75 81 TYR A O 1
ATOM 651 N N . ASN A 1 82 ? 16.247 6.144 -11.417 1.00 89.31 82 ASN A N 1
ATOM 652 C CA . ASN A 1 82 ? 17.468 5.672 -10.769 1.00 89.31 82 ASN A CA 1
ATOM 653 C C . ASN A 1 82 ? 18.513 5.207 -11.803 1.00 89.31 82 ASN A C 1
ATOM 655 O O . ASN A 1 82 ? 18.465 4.061 -12.264 1.00 89.31 82 ASN A O 1
ATOM 659 N N . PRO A 1 83 ? 19.506 6.049 -12.157 1.00 85.88 83 PRO A N 1
ATOM 660 C CA . PRO A 1 83 ? 20.490 5.720 -13.189 1.00 85.88 83 PRO A CA 1
ATOM 661 C C . PRO A 1 83 ? 21.396 4.539 -12.823 1.00 85.88 83 PRO A C 1
ATOM 663 O O . PRO A 1 83 ? 21.941 3.907 -13.725 1.00 85.88 83 PRO A O 1
ATOM 666 N N . THR A 1 84 ? 21.553 4.215 -11.537 1.00 87.69 84 THR A N 1
ATOM 667 C CA . THR A 1 84 ? 22.444 3.130 -11.087 1.00 87.69 84 THR A CA 1
ATOM 668 C C . THR A 1 84 ? 21.910 1.739 -11.432 1.00 87.69 84 THR A C 1
ATOM 670 O O . THR A 1 84 ? 22.686 0.805 -11.604 1.00 87.69 84 THR A O 1
ATOM 673 N N . ARG A 1 85 ? 20.590 1.608 -11.614 1.00 82.62 85 ARG A N 1
ATOM 674 C CA . ARG A 1 85 ? 19.909 0.366 -12.019 1.00 82.62 85 ARG A CA 1
ATOM 675 C C . ARG A 1 85 ? 19.786 0.221 -13.540 1.00 82.62 85 ARG A C 1
ATOM 677 O O . ARG A 1 85 ? 19.125 -0.695 -14.028 1.00 82.62 85 ARG A O 1
ATOM 684 N N . LYS A 1 86 ? 20.383 1.136 -14.312 1.00 80.25 86 LYS A N 1
ATOM 685 C CA . LYS A 1 86 ? 20.302 1.116 -15.772 1.00 80.25 86 LYS A CA 1
ATOM 686 C C . LYS A 1 86 ? 21.164 -0.017 -16.322 1.00 80.25 86 LYS A C 1
ATOM 688 O O . LYS A 1 86 ? 22.389 0.044 -16.286 1.00 80.25 86 LYS A O 1
ATOM 693 N N . VAL A 1 87 ? 20.516 -1.011 -16.918 1.00 74.81 87 VAL A N 1
ATOM 694 C CA . VAL A 1 87 ? 21.195 -2.002 -17.759 1.00 74.81 87 VAL A CA 1
ATOM 695 C C . VAL A 1 87 ? 21.499 -1.371 -19.124 1.00 74.81 87 VAL A C 1
ATOM 697 O O . VAL A 1 87 ? 20.768 -0.496 -19.600 1.00 74.81 87 VAL A O 1
ATOM 700 N N . GLY A 1 88 ? 22.611 -1.767 -19.749 1.00 72.25 88 GLY A N 1
ATOM 701 C CA . GLY A 1 88 ? 23.019 -1.246 -21.054 1.00 72.25 88 GLY A CA 1
ATOM 702 C C . GLY A 1 88 ? 21.890 -1.361 -22.083 1.00 72.25 88 GLY A C 1
ATOM 703 O O . GLY A 1 88 ? 21.359 -2.442 -22.311 1.00 72.25 88 GLY A O 1
ATOM 704 N N . SER A 1 89 ? 21.534 -0.247 -22.730 1.00 62.28 89 SER A N 1
ATOM 705 C CA . SER A 1 89 ? 20.367 -0.135 -23.626 1.00 62.28 89 SER A CA 1
ATOM 706 C C . SER A 1 89 ? 20.410 -1.041 -24.871 1.00 62.28 89 SER A C 1
ATOM 708 O O . SER A 1 89 ? 19.418 -1.134 -25.587 1.00 62.28 89 SER A O 1
ATOM 710 N N . LEU A 1 90 ? 21.545 -1.700 -25.126 1.00 63.81 90 LEU A N 1
ATOM 711 C CA . LEU A 1 90 ? 21.744 -2.686 -26.194 1.00 63.81 90 LEU A CA 1
ATOM 712 C C . LEU A 1 90 ? 21.327 -4.111 -25.785 1.00 63.81 90 LEU A C 1
ATOM 714 O O . LEU A 1 90 ? 21.196 -4.972 -26.651 1.00 63.81 90 LEU A O 1
ATOM 718 N N . VAL A 1 91 ? 21.098 -4.368 -24.492 1.00 62.47 91 VAL A N 1
ATOM 719 C CA . VAL A 1 91 ? 20.621 -5.665 -24.000 1.00 62.47 91 VAL A CA 1
ATOM 720 C C . VAL A 1 91 ? 19.125 -5.782 -24.294 1.00 62.47 91 VAL A C 1
ATOM 722 O O . VAL A 1 91 ? 18.302 -5.048 -23.743 1.00 62.47 91 VAL A O 1
ATOM 725 N N . ARG A 1 92 ? 18.778 -6.705 -25.192 1.00 62.44 92 ARG A N 1
ATOM 726 C CA . ARG A 1 92 ? 17.400 -7.092 -25.514 1.00 62.44 92 ARG A CA 1
ATOM 727 C C . ARG A 1 92 ? 17.106 -8.432 -24.858 1.00 62.44 92 ARG A C 1
ATOM 729 O O . ARG A 1 92 ? 17.893 -9.362 -25.000 1.00 62.44 92 ARG A O 1
ATOM 736 N N . GLN A 1 93 ? 15.986 -8.528 -24.150 1.00 63.28 93 GLN A N 1
ATOM 737 C CA . GLN A 1 93 ? 15.497 -9.816 -23.666 1.00 63.28 93 GLN A CA 1
ATOM 738 C C . GLN A 1 93 ? 14.666 -10.443 -24.783 1.00 63.28 93 GLN A C 1
ATOM 740 O O . GLN A 1 93 ? 13.711 -9.825 -25.254 1.00 63.28 93 GLN A O 1
ATOM 745 N N . THR A 1 94 ? 15.056 -11.631 -25.240 1.00 61.84 94 THR A N 1
ATOM 746 C CA . THR A 1 94 ? 14.401 -12.329 -26.350 1.00 61.84 94 THR A CA 1
ATOM 747 C C . THR A 1 94 ? 13.784 -13.627 -25.843 1.00 61.84 94 THR A C 1
ATOM 749 O O . THR A 1 94 ? 14.499 -14.464 -25.294 1.00 61.84 94 THR A O 1
ATOM 752 N N . LYS A 1 95 ? 12.473 -13.810 -26.022 1.00 61.53 95 LYS A N 1
ATOM 753 C CA . LYS A 1 95 ? 11.774 -15.069 -25.719 1.00 61.53 95 LYS A CA 1
ATOM 754 C C . LYS A 1 95 ? 11.197 -15.648 -27.010 1.00 61.53 95 LYS A C 1
ATOM 756 O O . LYS A 1 95 ? 10.509 -14.929 -27.732 1.00 61.53 95 LYS A O 1
ATOM 761 N N . SER A 1 96 ? 11.450 -16.927 -27.290 1.00 56.56 96 SER A N 1
ATOM 762 C CA . SER A 1 96 ? 10.791 -17.618 -28.406 1.00 56.56 96 SER A CA 1
ATOM 763 C C . SER A 1 96 ? 9.327 -17.904 -28.061 1.00 56.56 96 SER A C 1
ATOM 765 O O . SER A 1 96 ? 9.025 -18.397 -26.972 1.00 56.56 96 SER A O 1
ATOM 767 N N . ILE A 1 97 ? 8.413 -17.548 -28.965 1.00 60.56 97 ILE A N 1
ATOM 768 C CA . ILE A 1 97 ? 6.960 -17.719 -28.798 1.00 60.56 97 ILE A CA 1
ATOM 769 C C . ILE A 1 97 ? 6.540 -19.167 -29.106 1.00 60.56 97 ILE A C 1
ATOM 771 O O . ILE A 1 97 ? 5.506 -19.627 -28.623 1.00 60.56 97 ILE A O 1
ATOM 775 N N . THR A 1 98 ? 7.346 -19.903 -29.877 1.00 55.16 98 THR A N 1
ATOM 776 C CA . THR A 1 98 ? 7.034 -21.245 -30.390 1.00 55.16 98 THR A CA 1
ATOM 777 C C . THR A 1 98 ? 8.274 -22.142 -30.438 1.00 55.16 98 THR A C 1
ATOM 779 O O . THR A 1 98 ? 9.397 -21.665 -30.312 1.00 55.16 98 THR A O 1
ATOM 782 N N . SER A 1 99 ? 8.088 -23.447 -30.665 1.00 60.25 99 SER A N 1
ATOM 783 C CA . SER A 1 99 ? 9.174 -24.405 -30.955 1.00 60.25 99 SER A CA 1
ATOM 784 C C . SER A 1 99 ? 9.943 -24.095 -32.250 1.00 60.25 99 SER A C 1
ATOM 786 O O . SER A 1 99 ? 10.987 -24.692 -32.485 1.00 60.25 99 SER A O 1
ATOM 788 N N . ASP A 1 100 ? 9.416 -23.187 -33.078 1.00 57.78 100 ASP A N 1
ATOM 789 C CA . ASP A 1 100 ? 10.086 -22.609 -34.241 1.00 57.78 100 ASP A CA 1
ATOM 790 C C . ASP A 1 100 ? 10.850 -21.336 -33.839 1.00 57.78 100 ASP A C 1
ATOM 792 O O . ASP A 1 100 ? 10.254 -20.369 -33.355 1.00 57.78 100 ASP A O 1
ATOM 796 N N . ASP A 1 101 ? 12.159 -21.322 -34.099 1.00 58.34 101 ASP A N 1
ATOM 797 C CA . ASP A 1 101 ? 13.125 -20.258 -33.763 1.00 58.34 101 ASP A CA 1
ATOM 798 C C . ASP A 1 101 ? 12.863 -18.896 -34.451 1.00 58.34 101 ASP A C 1
ATOM 800 O O . ASP A 1 101 ? 13.569 -17.918 -34.204 1.00 58.34 101 ASP A O 1
ATOM 804 N N . ASN A 1 102 ? 11.844 -18.793 -35.310 1.00 60.25 102 ASN A N 1
ATOM 805 C CA . ASN A 1 102 ? 11.615 -17.625 -36.168 1.00 60.25 102 ASN A CA 1
ATOM 806 C C . ASN A 1 102 ? 10.638 -16.574 -35.608 1.00 60.25 102 ASN A C 1
ATOM 808 O O . ASN A 1 102 ? 10.438 -15.536 -36.243 1.00 60.25 102 ASN A O 1
ATOM 812 N N . GLN A 1 103 ? 10.032 -16.795 -34.437 1.00 56.31 103 GLN A N 1
ATOM 813 C CA . GLN A 1 103 ? 9.148 -15.815 -33.790 1.00 56.31 103 GLN A CA 1
ATOM 814 C C . GLN A 1 103 ? 9.658 -15.449 -32.392 1.00 56.31 103 GLN A C 1
ATOM 816 O O . GLN A 1 103 ? 9.289 -16.051 -31.383 1.00 56.31 103 GLN A O 1
ATOM 821 N N . LEU A 1 104 ? 10.518 -14.428 -32.342 1.00 62.09 104 LEU A N 1
ATOM 822 C CA . LEU A 1 104 ? 11.116 -13.905 -31.112 1.00 62.09 104 LEU A CA 1
ATOM 823 C C . LEU A 1 104 ? 10.357 -12.664 -30.613 1.00 62.09 104 LEU A C 1
ATOM 825 O O . LEU A 1 104 ? 10.276 -11.647 -31.305 1.00 62.09 1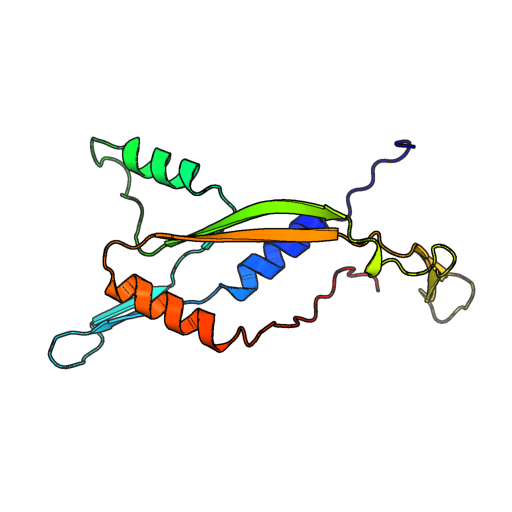04 LEU A O 1
ATOM 829 N N . LEU A 1 105 ? 9.855 -12.715 -29.375 1.00 63.75 105 LEU A N 1
ATOM 830 C CA . LEU A 1 105 ? 9.435 -11.530 -28.623 1.00 63.75 105 LEU A CA 1
ATOM 831 C C . LEU A 1 105 ? 10.680 -10.809 -28.114 1.00 63.75 105 LEU A C 1
ATOM 833 O O . LEU A 1 105 ? 11.369 -11.313 -27.229 1.00 63.75 105 LEU A O 1
ATOM 837 N N . ASN A 1 106 ? 10.942 -9.616 -28.646 1.00 63.66 106 ASN A N 1
ATOM 838 C CA . ASN A 1 106 ? 12.023 -8.747 -28.189 1.00 63.66 106 ASN A CA 1
ATOM 839 C C . ASN A 1 106 ? 11.476 -7.702 -27.209 1.00 63.66 106 ASN A C 1
ATOM 841 O O . ASN A 1 106 ? 10.668 -6.856 -27.596 1.00 63.66 106 ASN A O 1
ATOM 845 N N . LEU A 1 107 ? 11.951 -7.714 -25.964 1.00 67.69 107 LEU A N 1
ATOM 846 C CA . LEU A 1 107 ? 11.684 -6.672 -24.976 1.00 67.69 107 LEU A CA 1
ATOM 847 C C . LEU A 1 107 ? 12.922 -5.782 -24.815 1.00 67.69 107 LEU A C 1
ATOM 849 O O . LEU A 1 107 ? 14.042 -6.260 -24.609 1.00 67.69 107 LEU A O 1
ATOM 853 N N . TYR A 1 108 ? 12.716 -4.469 -24.914 1.00 67.75 108 TYR A N 1
ATOM 854 C CA . TYR A 1 108 ? 13.746 -3.485 -24.595 1.00 67.75 108 TYR A CA 1
ATOM 855 C C . TYR A 1 108 ? 14.022 -3.470 -23.089 1.00 67.75 108 TYR A C 1
ATOM 857 O O . TYR A 1 108 ? 13.104 -3.657 -22.290 1.00 67.75 108 TYR A O 1
ATOM 865 N N . SER A 1 109 ? 15.274 -3.207 -22.703 1.00 72.75 109 SER A N 1
ATOM 866 C CA . SER A 1 109 ? 15.628 -3.028 -21.293 1.00 72.75 109 SER A CA 1
ATOM 867 C C . SER A 1 109 ? 14.717 -1.974 -20.641 1.00 72.75 109 SER A C 1
ATOM 869 O O . SER A 1 109 ? 14.612 -0.863 -21.174 1.00 72.75 109 SER A O 1
ATOM 871 N N . PRO A 1 110 ? 14.072 -2.285 -19.502 1.00 77.62 110 PRO A N 1
ATOM 872 C CA . PRO A 1 110 ? 13.175 -1.351 -18.837 1.00 77.62 110 PRO A CA 1
ATOM 873 C C . PRO A 1 110 ? 13.938 -0.135 -18.301 1.00 77.62 110 PRO A C 1
ATOM 875 O O . PRO A 1 110 ? 15.122 -0.217 -17.962 1.00 77.62 110 PRO A O 1
ATOM 878 N N . ALA A 1 111 ? 13.240 0.999 -18.211 1.00 83.19 111 ALA A N 1
ATOM 879 C CA . ALA A 1 111 ? 13.757 2.190 -17.550 1.00 83.19 111 ALA A CA 1
ATOM 880 C C . ALA A 1 111 ? 13.605 2.039 -16.022 1.00 83.19 111 ALA A C 1
ATOM 882 O O . ALA A 1 111 ? 12.485 1.814 -15.557 1.00 83.19 111 ALA A O 1
ATOM 883 N N . PRO A 1 112 ? 14.691 2.151 -15.239 1.00 89.62 112 PRO A N 1
ATOM 884 C CA . PRO A 1 112 ? 14.629 1.997 -13.789 1.00 89.62 112 PRO A CA 1
ATOM 885 C C . PRO A 1 112 ? 14.034 3.232 -13.102 1.00 89.62 112 PRO A C 1
ATOM 887 O O . PRO A 1 112 ? 14.614 4.318 -13.141 1.00 89.62 112 PRO A O 1
ATOM 890 N N . TYR A 1 113 ? 12.906 3.043 -12.423 1.00 90.50 113 TYR A N 1
ATOM 891 C CA . TYR A 1 113 ? 12.301 4.038 -11.541 1.00 90.50 113 TYR A CA 1
ATOM 892 C C . TYR A 1 113 ? 12.110 3.450 -10.147 1.00 90.50 113 TYR A C 1
ATOM 894 O O . TYR A 1 113 ? 11.649 2.316 -10.013 1.00 90.50 113 TYR A O 1
ATOM 902 N N . ASP A 1 114 ? 12.422 4.246 -9.133 1.00 91.69 114 ASP A N 1
ATOM 903 C CA . ASP A 1 114 ? 12.031 3.995 -7.754 1.00 91.69 114 ASP A CA 1
ATOM 904 C C . ASP A 1 114 ? 10.671 4.670 -7.522 1.00 91.69 114 ASP A C 1
ATOM 906 O O . ASP A 1 114 ? 10.467 5.827 -7.904 1.00 91.69 114 ASP A O 1
ATOM 910 N N . ILE A 1 115 ? 9.714 3.915 -6.980 1.00 92.62 115 ILE A N 1
ATOM 911 C CA . ILE A 1 115 ? 8.345 4.376 -6.724 1.00 92.62 115 ILE A CA 1
ATOM 912 C C . ILE A 1 115 ? 8.162 4.478 -5.217 1.00 92.62 115 ILE A C 1
ATOM 914 O O . ILE A 1 115 ? 8.258 3.472 -4.513 1.00 92.62 115 ILE A O 1
ATOM 918 N N . ASP A 1 116 ? 7.847 5.679 -4.750 1.00 94.44 116 ASP A N 1
ATOM 919 C CA . ASP A 1 116 ? 7.631 5.951 -3.337 1.00 94.44 116 ASP A CA 1
ATOM 920 C C . ASP A 1 116 ? 6.141 5.804 -3.018 1.00 94.44 116 ASP A C 1
ATOM 922 O O . ASP A 1 116 ? 5.299 6.490 -3.604 1.00 94.44 116 ASP A O 1
ATOM 926 N N . PHE A 1 117 ? 5.808 4.909 -2.086 1.00 94.69 117 PHE A N 1
ATOM 927 C CA . PHE A 1 117 ? 4.447 4.715 -1.587 1.00 94.69 117 PHE A CA 1
ATOM 928 C C . PHE A 1 117 ? 4.320 5.230 -0.156 1.00 94.69 117 PHE A C 1
ATOM 930 O O . PHE A 1 117 ? 5.192 4.992 0.677 1.00 94.69 117 PHE A O 1
ATOM 937 N N . GLN A 1 118 ? 3.192 5.867 0.149 1.00 94.75 118 GLN A N 1
ATOM 938 C CA . GLN A 1 118 ? 2.811 6.205 1.516 1.00 94.75 118 GLN A CA 1
ATOM 939 C C . GLN A 1 118 ? 1.627 5.341 1.937 1.00 94.75 118 GLN A C 1
ATOM 941 O O . GLN A 1 118 ? 0.562 5.418 1.328 1.00 94.75 118 GLN A O 1
ATOM 946 N N . LEU A 1 119 ? 1.812 4.530 2.982 1.00 93.81 119 LEU A N 1
ATOM 947 C CA . LEU A 1 119 ? 0.749 3.772 3.640 1.00 93.81 119 LEU A CA 1
ATOM 948 C C . LEU A 1 119 ? 0.283 4.537 4.881 1.00 93.81 119 LEU A C 1
ATOM 950 O O . LEU A 1 119 ? 1.059 4.800 5.794 1.00 93.81 119 LEU A O 1
ATOM 954 N N . ASN A 1 120 ? -1.001 4.863 4.920 1.00 94.06 120 ASN A N 1
ATOM 955 C CA . ASN A 1 120 ? -1.660 5.556 6.014 1.00 94.06 120 ASN A CA 1
ATOM 956 C C . ASN A 1 120 ? -2.606 4.593 6.734 1.00 94.06 120 ASN A C 1
ATOM 958 O O . ASN A 1 120 ? -3.469 3.975 6.103 1.00 94.06 120 ASN A O 1
ATOM 962 N N . ILE A 1 121 ? -2.479 4.508 8.057 1.00 93.12 121 ILE A N 1
ATOM 963 C CA . ILE A 1 121 ? -3.343 3.703 8.924 1.00 93.12 121 ILE A CA 1
ATOM 964 C C . ILE A 1 121 ? -4.218 4.663 9.730 1.00 93.12 121 ILE A C 1
ATOM 966 O O . ILE A 1 121 ? -3.714 5.550 10.412 1.00 93.12 121 ILE A O 1
ATOM 970 N N . MET A 1 122 ? -5.534 4.483 9.653 1.00 90.56 122 MET A N 1
ATOM 971 C CA . MET A 1 122 ? -6.512 5.257 10.409 1.00 90.56 122 MET A CA 1
ATOM 972 C C . MET A 1 122 ? -7.249 4.331 11.374 1.00 90.56 122 MET A C 1
ATOM 974 O O . MET A 1 122 ? -7.943 3.401 10.954 1.00 90.56 122 MET A O 1
ATOM 978 N N . THR A 1 123 ? -7.121 4.591 12.672 1.00 90.88 123 THR A N 1
ATOM 979 C CA . THR A 1 123 ? -7.791 3.826 13.729 1.00 90.88 123 THR A CA 1
ATOM 980 C C . THR A 1 123 ? -8.475 4.759 14.723 1.00 90.88 123 THR A C 1
ATOM 982 O O . THR A 1 123 ? -8.104 5.921 14.867 1.00 90.88 123 THR A O 1
ATOM 985 N N . LYS A 1 124 ? -9.511 4.249 15.401 1.00 87.19 124 LYS A N 1
ATOM 986 C CA . LYS A 1 124 ? -10.163 4.956 16.516 1.00 87.19 124 LYS A CA 1
ATOM 987 C C . LYS A 1 124 ? -9.426 4.728 17.836 1.00 87.19 124 LYS A C 1
ATOM 989 O O . LYS A 1 124 ? -9.368 5.622 18.671 1.00 87.19 124 LYS A O 1
ATOM 994 N N . TYR A 1 125 ? -8.895 3.520 18.016 1.00 88.31 125 TYR A N 1
ATOM 995 C CA . TYR A 1 125 ? -8.172 3.103 19.210 1.00 88.31 125 TYR A CA 1
ATOM 996 C C . TYR A 1 125 ? -6.698 2.892 18.874 1.00 88.31 125 TYR A C 1
ATOM 998 O O . TYR A 1 125 ? -6.365 2.329 17.826 1.00 88.31 125 TYR A O 1
ATOM 1006 N N . THR A 1 126 ? -5.819 3.325 19.775 1.00 90.56 126 THR A N 1
ATOM 1007 C CA . THR A 1 126 ? -4.367 3.168 19.619 1.00 90.56 126 THR A CA 1
ATOM 1008 C C . THR A 1 126 ? -3.963 1.696 19.583 1.00 90.56 126 THR A C 1
ATOM 1010 O O . THR A 1 126 ? -3.114 1.329 18.781 1.00 90.56 126 THR A O 1
ATOM 1013 N N . GLU A 1 127 ? -4.622 0.845 20.376 1.00 91.12 127 GLU A N 1
ATOM 1014 C CA . GLU A 1 127 ? -4.365 -0.603 20.423 1.00 91.12 127 GLU A CA 1
ATOM 1015 C C . GLU A 1 127 ? -4.618 -1.296 19.073 1.00 91.12 127 GLU A C 1
ATOM 1017 O O . GLU A 1 127 ? -3.833 -2.135 18.639 1.00 91.12 127 GLU A O 1
ATOM 1022 N N . ASP A 1 128 ? -5.684 -0.915 18.361 1.00 91.75 128 ASP A N 1
ATOM 1023 C CA . ASP A 1 128 ? -5.934 -1.433 17.010 1.00 91.75 128 ASP A CA 1
ATOM 1024 C C . ASP A 1 128 ? -4.795 -1.016 16.060 1.00 91.75 128 ASP A C 1
ATOM 1026 O O . ASP A 1 128 ? -4.377 -1.793 15.204 1.00 91.75 128 ASP A O 1
ATOM 1030 N N . GLY A 1 129 ? -4.264 0.201 16.229 1.00 93.00 129 GLY A N 1
ATOM 1031 C CA . GLY A 1 129 ? -3.141 0.713 15.444 1.00 93.00 129 GLY A CA 1
ATOM 1032 C C . GLY A 1 129 ? -1.840 -0.045 15.707 1.00 93.00 129 GLY A C 1
ATOM 1033 O O . GLY A 1 129 ? -1.149 -0.413 14.757 1.00 93.00 129 GLY A O 1
ATOM 1034 N N . THR A 1 130 ? -1.527 -0.339 16.972 1.00 94.06 130 THR A N 1
ATOM 1035 C CA . THR A 1 130 ? -0.327 -1.111 17.332 1.00 94.06 130 THR A CA 1
ATOM 1036 C C . THR A 1 130 ? -0.418 -2.551 16.837 1.00 94.06 130 THR A C 1
ATOM 1038 O O . THR A 1 130 ? 0.541 -3.037 16.248 1.00 94.06 130 THR A O 1
ATOM 1041 N N . LYS A 1 131 ? -1.586 -3.202 16.944 1.00 93.56 131 LYS A N 1
ATOM 1042 C CA . LYS A 1 131 ? -1.813 -4.557 16.404 1.00 93.56 131 LYS A CA 1
ATOM 1043 C C . LYS A 1 131 ? -1.597 -4.647 14.892 1.00 93.56 131 LYS A C 1
ATOM 1045 O O . LYS A 1 131 ? -1.088 -5.654 14.407 1.00 93.56 131 LYS A O 1
ATOM 1050 N N . ILE A 1 132 ? -1.999 -3.622 14.137 1.00 94.38 132 ILE A N 1
ATOM 1051 C CA . ILE A 1 132 ? -1.754 -3.557 12.686 1.00 94.38 132 ILE A CA 1
ATOM 1052 C C . ILE A 1 132 ? -0.259 -3.381 12.415 1.00 94.38 132 ILE A C 1
ATOM 1054 O O . ILE A 1 132 ? 0.317 -4.086 11.591 1.00 94.38 132 ILE A O 1
ATOM 1058 N N . LEU A 1 133 ? 0.380 -2.449 13.120 1.00 93.56 133 LEU A N 1
ATOM 1059 C CA . LEU A 1 133 ? 1.787 -2.117 12.929 1.00 93.56 133 LEU A CA 1
ATOM 1060 C C . LEU A 1 133 ? 2.705 -3.308 13.254 1.00 93.56 133 LEU A C 1
ATOM 1062 O O . LEU A 1 133 ? 3.638 -3.584 12.498 1.00 93.56 133 LEU A O 1
ATOM 1066 N N . GLU A 1 134 ? 2.405 -4.062 14.311 1.00 93.81 134 GLU A N 1
ATOM 1067 C CA . GLU A 1 134 ? 3.131 -5.282 14.682 1.00 93.81 134 GLU A CA 1
ATOM 1068 C C . GLU A 1 134 ? 2.996 -6.411 13.652 1.00 93.81 134 GLU A C 1
ATOM 1070 O O . GLU A 1 134 ? 3.905 -7.226 13.528 1.00 93.81 134 GLU A O 1
ATOM 1075 N N . GLN A 1 135 ? 1.917 -6.449 12.866 1.00 93.12 135 GLN A N 1
ATOM 1076 C CA . GLN A 1 135 ? 1.782 -7.399 11.754 1.00 93.12 135 GLN A CA 1
ATOM 1077 C C . GLN A 1 135 ? 2.605 -6.990 10.526 1.00 93.12 135 GLN A C 1
ATOM 1079 O O . GLN A 1 135 ? 2.902 -7.833 9.686 1.00 93.12 135 GLN A O 1
ATOM 1084 N N . ILE A 1 136 ? 2.990 -5.716 10.417 1.00 92.19 136 ILE A N 1
ATOM 1085 C CA . ILE A 1 136 ? 3.715 -5.177 9.262 1.00 92.19 136 ILE A CA 1
ATOM 1086 C C . ILE A 1 136 ? 5.224 -5.177 9.513 1.00 92.19 136 ILE A C 1
ATOM 1088 O O . ILE A 1 136 ? 5.980 -5.782 8.753 1.00 92.19 136 ILE A O 1
ATOM 1092 N N . LEU A 1 137 ? 5.680 -4.507 10.576 1.00 91.25 137 LEU A N 1
ATOM 1093 C CA . LEU A 1 137 ? 7.101 -4.201 10.774 1.00 91.25 137 LEU A CA 1
ATOM 1094 C C . LEU A 1 137 ? 8.047 -5.417 10.778 1.00 91.25 137 LEU A C 1
ATOM 1096 O O . LEU A 1 137 ? 9.124 -5.302 10.194 1.00 91.25 137 LEU A O 1
ATOM 1100 N N . PRO A 1 138 ? 7.710 -6.580 11.372 1.00 91.81 138 PRO A N 1
ATOM 1101 C CA . PRO A 1 138 ? 8.640 -7.707 11.450 1.00 91.81 138 PRO A CA 1
ATOM 1102 C C . PRO A 1 138 ? 9.057 -8.292 10.098 1.00 91.81 138 PRO A C 1
ATOM 1104 O O . PRO A 1 138 ? 10.092 -8.959 10.033 1.00 91.81 138 PRO A O 1
ATOM 1107 N N . TYR A 1 139 ? 8.273 -8.063 9.041 1.00 89.25 139 TYR A N 1
ATOM 1108 C CA . TYR A 1 139 ? 8.597 -8.537 7.699 1.00 89.25 139 TYR A CA 1
ATOM 1109 C C . TYR A 1 139 ? 9.661 -7.670 7.017 1.00 89.25 139 TYR A C 1
ATOM 1111 O O . TYR A 1 139 ? 10.425 -8.190 6.213 1.00 89.25 139 TYR A O 1
ATOM 1119 N N . PHE A 1 140 ? 9.780 -6.389 7.375 1.00 87.94 140 PHE A N 1
ATOM 1120 C CA . PHE A 1 140 ? 10.709 -5.449 6.743 1.00 87.94 140 PHE A CA 1
ATOM 1121 C C . PHE A 1 140 ? 12.042 -5.396 7.496 1.00 87.94 140 PHE A C 1
ATOM 1123 O O . PHE A 1 140 ? 12.206 -4.643 8.455 1.00 87.94 140 PHE A O 1
ATOM 1130 N N . LYS A 1 141 ? 13.010 -6.214 7.060 1.00 84.44 141 LYS A N 1
ATOM 1131 C CA . LYS A 1 141 ? 14.338 -6.321 7.683 1.00 84.44 141 LYS A CA 1
ATOM 1132 C C . LYS A 1 141 ? 15.466 -6.410 6.644 1.00 84.44 141 LYS A C 1
ATOM 1134 O O . LYS A 1 141 ? 15.830 -7.523 6.273 1.00 84.44 141 LYS A O 1
ATOM 1139 N N . PRO A 1 142 ? 16.145 -5.318 6.258 1.00 84.88 142 PRO A N 1
ATOM 1140 C CA . PRO A 1 142 ? 15.711 -3.922 6.105 1.00 84.88 142 PRO A CA 1
ATOM 1141 C C . PRO A 1 142 ? 14.905 -3.684 4.809 1.00 84.88 142 PRO A C 1
ATOM 1143 O O . PRO A 1 142 ? 14.384 -2.593 4.591 1.00 84.88 142 PRO A O 1
ATOM 1146 N N . ASP A 1 143 ? 14.799 -4.703 3.960 1.00 86.62 143 ASP A N 1
ATOM 1147 C CA . ASP A 1 143 ? 14.015 -4.728 2.734 1.00 86.62 143 ASP A CA 1
ATOM 1148 C C . ASP A 1 143 ? 13.214 -6.035 2.638 1.00 86.62 143 ASP A C 1
ATOM 1150 O O . ASP A 1 143 ? 13.467 -7.002 3.358 1.00 86.62 143 ASP A O 1
ATOM 1154 N N . VAL A 1 144 ? 12.208 -6.043 1.765 1.00 87.31 144 VAL A N 1
ATOM 1155 C CA . VAL A 1 144 ? 11.455 -7.242 1.388 1.00 87.31 144 VAL A CA 1
ATOM 1156 C C . VAL A 1 144 ? 11.496 -7.340 -0.122 1.00 87.31 144 VAL A C 1
ATOM 1158 O O . VAL A 1 144 ? 11.038 -6.437 -0.823 1.00 87.31 144 VAL A O 1
ATOM 1161 N N . THR A 1 145 ? 12.017 -8.453 -0.628 1.00 88.38 145 THR A N 1
ATOM 1162 C CA . THR A 1 145 ? 12.026 -8.730 -2.063 1.00 88.38 145 THR A CA 1
ATOM 1163 C C . THR A 1 145 ? 10.858 -9.641 -2.418 1.00 88.38 145 THR A C 1
ATOM 1165 O O . THR A 1 145 ? 10.778 -10.778 -1.959 1.00 88.38 145 THR A O 1
ATOM 1168 N N . VAL A 1 146 ? 9.958 -9.141 -3.266 1.00 86.44 146 VAL A N 1
ATOM 1169 C CA . VAL A 1 146 ? 8.776 -9.870 -3.741 1.00 86.44 146 VAL A CA 1
ATOM 1170 C C . VAL A 1 146 ? 8.957 -10.189 -5.217 1.00 86.44 146 VAL A C 1
ATOM 1172 O O . VAL A 1 146 ? 9.272 -9.312 -6.021 1.00 86.44 146 VAL A O 1
ATOM 1175 N N . SER A 1 147 ? 8.749 -11.448 -5.594 1.00 87.38 147 SER A N 1
ATOM 1176 C CA . SER A 1 147 ? 8.747 -11.852 -7.000 1.00 87.38 147 SER A CA 1
ATOM 1177 C C . SER A 1 147 ? 7.385 -11.567 -7.629 1.00 87.38 147 SER A C 1
ATOM 1179 O O . SER A 1 147 ? 6.364 -12.063 -7.161 1.00 87.38 147 SER A O 1
ATOM 1181 N N . VAL A 1 148 ? 7.369 -10.784 -8.710 1.00 84.44 148 VAL A N 1
ATOM 1182 C CA . VAL A 1 148 ? 6.141 -10.395 -9.416 1.00 84.44 148 VAL A CA 1
ATOM 1183 C C . VAL A 1 148 ? 6.259 -10.729 -10.896 1.00 84.44 148 VAL A C 1
ATOM 1185 O O . VAL A 1 148 ? 7.206 -10.315 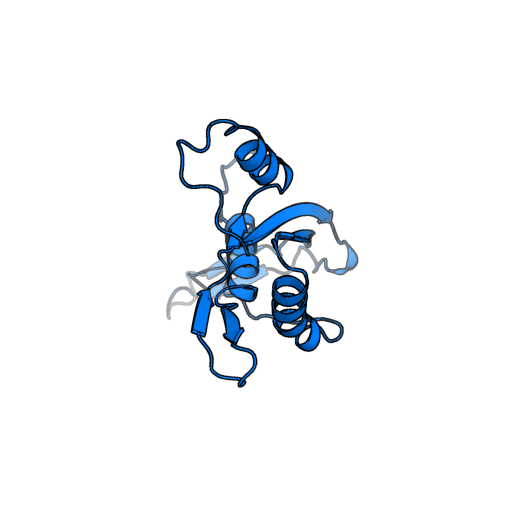-11.567 1.00 84.44 148 VAL A O 1
ATOM 1188 N N . LYS A 1 149 ? 5.247 -11.413 -11.438 1.00 83.81 149 LYS A N 1
ATOM 1189 C CA . LYS A 1 149 ? 5.108 -11.616 -12.882 1.00 83.81 149 LYS A CA 1
ATOM 1190 C C . LYS A 1 149 ? 4.500 -10.362 -13.522 1.00 83.81 149 LYS A C 1
ATOM 1192 O O . LYS A 1 149 ? 3.287 -10.175 -13.540 1.00 83.81 149 LYS A O 1
ATOM 1197 N N . MET A 1 150 ? 5.354 -9.479 -14.042 1.00 76.94 150 MET A N 1
ATOM 1198 C CA . MET A 1 150 ? 4.926 -8.195 -14.620 1.00 76.94 150 MET A CA 1
ATOM 1199 C C . MET A 1 150 ? 4.421 -8.293 -16.063 1.00 76.94 150 MET A C 1
ATOM 1201 O O . MET A 1 150 ? 3.750 -7.371 -16.516 1.00 76.94 150 MET A O 1
ATOM 1205 N N . ILE A 1 151 ? 4.690 -9.390 -16.774 1.00 75.31 151 ILE A N 1
ATOM 1206 C CA . ILE A 1 151 ? 4.258 -9.628 -18.159 1.00 75.31 151 ILE A CA 1
ATOM 1207 C C . ILE A 1 151 ? 3.665 -11.031 -18.217 1.00 75.31 151 ILE A C 1
ATOM 1209 O O . ILE A 1 151 ? 4.325 -11.981 -17.814 1.00 75.31 151 ILE A O 1
ATOM 1213 N N . ASP A 1 152 ? 2.425 -11.167 -18.687 1.00 67.44 152 ASP A N 1
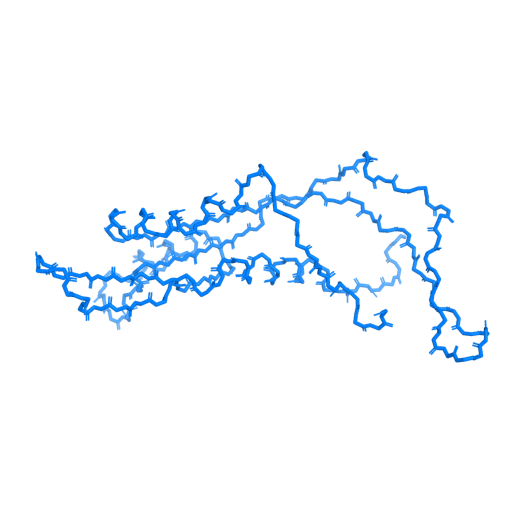ATOM 1214 C CA . ASP A 1 152 ? 1.731 -12.461 -18.638 1.00 67.44 152 ASP A CA 1
ATOM 1215 C C . ASP A 1 152 ? 2.133 -13.406 -19.786 1.00 67.44 152 ASP A C 1
ATOM 1217 O O . ASP A 1 152 ? 2.160 -14.623 -19.627 1.00 67.44 152 ASP A O 1
ATOM 1221 N N . SER A 1 153 ? 2.537 -12.834 -20.923 1.00 59.75 153 SER A N 1
ATOM 1222 C CA . SER A 1 153 ? 2.949 -13.556 -22.133 1.00 59.75 153 SER A CA 1
ATOM 1223 C C . SER A 1 153 ? 4.414 -14.031 -22.132 1.00 59.75 153 SER A C 1
ATOM 1225 O O . SER A 1 153 ? 4.869 -14.640 -23.104 1.00 59.75 153 SER A O 1
ATOM 1227 N N . MET A 1 154 ? 5.169 -13.750 -21.065 1.00 48.66 154 MET A N 1
ATOM 1228 C CA . MET A 1 154 ? 6.549 -14.211 -20.845 1.00 48.66 154 MET A CA 1
ATOM 1229 C C . MET A 1 154 ? 6.591 -15.336 -19.810 1.00 48.66 154 MET A C 1
ATOM 1231 O O . MET A 1 154 ? 5.701 -15.385 -18.936 1.00 48.66 154 MET A O 1
#

Secondary structure (DSSP, 8-state):
---S-----HHHHHHHHHHHHTTT-EEEEE-TTS-EEEEEE--EEES-HHHHHHHHHT-TT--S-PPPSSEEEEEEEEEEE-GGG---TT-EEEEESSSSTT-EEEEEPPPPEEEEEEEEEE-SSHHHHHHHHHHHGGG-SS---------TT-

Foldseek 3Di:
DPDDDDDLCLVVQVVVVVLVLLFQQKDFDADPVRHTPDIDGAEEEADDPVVVVCVQVVCPPCPDPHDDDWYKYKYWPDKAFDPVPDDDQPDWDWDALDPDPPRIDTDTGDGDIDIDMDMDTDHPDVVSVVSSVVVPPVCPPPHHDDDDDSDPSD

pLDDT: mean 81.5, std 12.79, range [48.66, 95.81]

Sequence (154 aa):
MFGQHFYNESTRRYVAVFGTLFNDIQVGRSDNAGVEIQRMTVPINYAPMQKLLARLEGDPNLDKPAITLPRMSFEIMGMNYNPTRKVGSLVRQTKSITSDDNQLLNLYSPAPYDIDFQLNIMTKYTEDGTKILEQILPYFKPDVTVSVKMIDSM